Protein AF-A0A497B8G5-F1 (afdb_monomer)

Sequence (157 aa):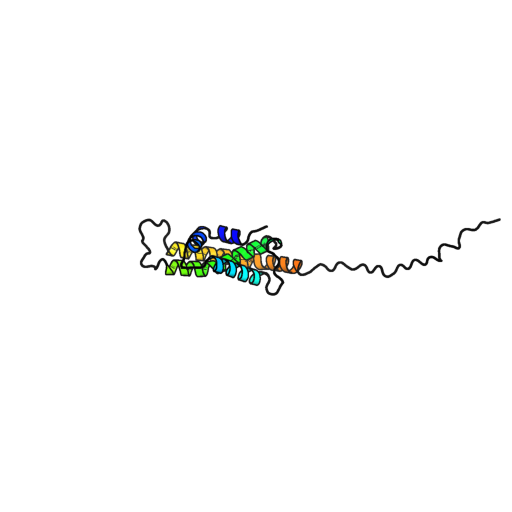
MVDISQRITDNFPMTESTLSGSDDIDYSTLKTNAIASAKRAAYGTATIPAEADIPDLVGEWIGDKATVILIAPAIDFIMFKYPASKSNRQGETIRYPDKVQNLKGLRDELEADLTRNRPQVSDIIGRAASPQAVPVVSVAGMMIDPMARAMGRGIPS

pLDDT: mean 78.17, std 17.17, range [38.91, 95.44]

Secondary structure (DSSP, 8-state):
---HHHHHHHHSHHHHHHHHT-TTS-HHHHHHHHHHHHHHHHHTTSPPPPGGGS-HHHHHHHHHHHHHHHHHHHHHHHHHHS-GGGTT-TT-SS-HHHHHHHHHHHHHHHHHHHHHHHHHHHHHHHHHHS---------------GGGGSSS-----

Nearest PDB structures (foldseek):
  3egw-assembly1_C  TM=3.277E-01  e=2.413E+00  Escherichia coli K-12
  3g6i-assembly1_A-2  TM=3.525E-01  e=4.915E+00  Bacteroides thetaiotaomicron VPI-5482
  3sog-assembly1_A-2  TM=2.163E-01  e=7.765E+00  Homo sapiens

Foldseek 3Di:
DDDLLVLLCVLCVVLLVVQVPDPVDPVVVLLVVLLVVLQCVLQVPHDRDDPVPQPPLSSNLSSLSSNLSVLVVSLVVLCVVQPPVNQCPPPDPATSVRVNVVSVVSNVVSVVVNVVCNVVSNVVSVVVVDDPPPPPPPPPDPPPPPPVPPPDDDDDD

Structure (mmCIF, N/CA/C/O backbone):
data_AF-A0A497B8G5-F1
#
_entry.id   AF-A0A497B8G5-F1
#
loop_
_atom_site.group_PDB
_atom_site.id
_atom_site.type_symbol
_atom_site.label_atom_id
_atom_site.label_alt_id
_atom_site.label_comp_id
_atom_site.label_asym_id
_atom_site.label_entity_id
_atom_site.label_seq_id
_atom_site.pdbx_PDB_ins_code
_atom_site.Cartn_x
_atom_site.Cartn_y
_atom_site.Cartn_z
_atom_site.occupancy
_atom_site.B_iso_or_equiv
_atom_site.auth_seq_id
_atom_site.auth_comp_id
_atom_site.auth_asym_id
_atom_site.auth_atom_id
_atom_site.pdbx_PDB_model_num
ATOM 1 N N . MET A 1 1 ? 7.176 -13.774 -8.405 1.00 61.47 1 MET A N 1
ATOM 2 C CA . MET A 1 1 ? 6.023 -12.952 -8.816 1.00 61.47 1 MET A CA 1
ATOM 3 C C . MET A 1 1 ? 5.225 -12.593 -7.584 1.00 61.47 1 MET A C 1
ATOM 5 O O . MET A 1 1 ? 4.546 -13.449 -7.024 1.00 61.47 1 MET A O 1
ATOM 9 N N . VAL A 1 2 ? 5.380 -11.355 -7.134 1.00 74.44 2 VAL A N 1
ATOM 10 C CA . VAL A 1 2 ? 4.685 -10.815 -5.964 1.00 74.44 2 VAL A CA 1
ATOM 11 C C . VAL A 1 2 ? 3.308 -10.307 -6.382 1.00 74.44 2 VAL A C 1
ATOM 13 O O . VAL A 1 2 ? 3.203 -9.412 -7.216 1.00 74.44 2 VAL A O 1
ATOM 16 N N . ASP A 1 3 ? 2.254 -10.881 -5.802 1.00 87.44 3 ASP A N 1
ATOM 17 C CA . ASP A 1 3 ? 0.893 -10.352 -5.915 1.00 87.44 3 ASP A CA 1
ATOM 18 C C . ASP A 1 3 ? 0.770 -9.129 -4.995 1.00 87.44 3 ASP A C 1
ATOM 20 O O . ASP A 1 3 ? 0.894 -9.231 -3.770 1.00 87.44 3 ASP A O 1
ATOM 24 N N . ILE A 1 4 ? 0.548 -7.954 -5.589 1.00 88.81 4 ILE A N 1
ATOM 25 C CA . ILE A 1 4 ? 0.498 -6.682 -4.859 1.00 88.81 4 ILE A CA 1
ATOM 26 C C . ILE A 1 4 ? -0.691 -6.670 -3.893 1.00 88.81 4 ILE A C 1
ATOM 28 O O . ILE A 1 4 ? -0.592 -6.137 -2.786 1.00 88.81 4 ILE A O 1
ATOM 32 N N . SER A 1 5 ? -1.817 -7.269 -4.288 1.00 87.19 5 SER A N 1
ATOM 33 C CA . SER A 1 5 ? -3.009 -7.348 -3.444 1.00 87.19 5 SER A CA 1
ATOM 34 C C . SER A 1 5 ? -2.807 -8.291 -2.267 1.00 87.19 5 SER A C 1
ATOM 36 O O . SER A 1 5 ? -3.277 -7.961 -1.177 1.00 87.19 5 SER A O 1
ATOM 38 N N . GLN A 1 6 ? -2.100 -9.405 -2.468 1.00 87.44 6 GLN A N 1
ATOM 39 C CA . GLN A 1 6 ? -1.738 -10.326 -1.389 1.00 87.44 6 GLN A CA 1
ATOM 40 C C . GLN A 1 6 ? -0.732 -9.693 -0.425 1.00 87.44 6 GLN A C 1
ATOM 42 O O . GLN A 1 6 ? -0.898 -9.800 0.785 1.00 87.44 6 GLN A O 1
ATOM 47 N N . ARG A 1 7 ? 0.258 -8.950 -0.934 1.00 87.56 7 ARG A N 1
ATOM 48 C CA . ARG A 1 7 ? 1.236 -8.240 -0.095 1.00 87.56 7 ARG A CA 1
ATOM 49 C C . ARG A 1 7 ? 0.570 -7.250 0.866 1.00 87.56 7 ARG A C 1
ATOM 51 O O . ARG A 1 7 ? 0.938 -7.175 2.034 1.00 87.56 7 ARG A O 1
ATOM 58 N N . ILE A 1 8 ? -0.433 -6.517 0.385 1.00 87.44 8 ILE A N 1
ATOM 59 C CA . ILE A 1 8 ? -1.274 -5.634 1.212 1.00 87.44 8 ILE A CA 1
ATOM 60 C C . ILE A 1 8 ? -1.948 -6.443 2.332 1.00 87.44 8 ILE A C 1
ATOM 62 O O . ILE A 1 8 ? -1.907 -6.035 3.493 1.00 87.44 8 ILE A O 1
ATOM 66 N N . THR A 1 9 ? -2.507 -7.608 1.996 1.00 88.94 9 THR A N 1
ATOM 67 C CA . THR A 1 9 ? -3.153 -8.507 2.961 1.00 88.94 9 THR A CA 1
ATOM 68 C C . THR A 1 9 ? -2.197 -9.043 4.009 1.00 88.94 9 THR A C 1
ATOM 70 O O . THR A 1 9 ? -2.549 -9.068 5.186 1.00 88.94 9 THR A O 1
ATOM 73 N N . ASP A 1 10 ? -0.979 -9.399 3.620 1.00 86.38 10 ASP A N 1
ATOM 74 C CA . ASP A 1 10 ? 0.030 -9.908 4.545 1.00 86.38 10 ASP A CA 1
ATOM 75 C C . ASP A 1 10 ? 0.515 -8.819 5.519 1.00 86.38 10 ASP A C 1
ATOM 77 O O . ASP A 1 10 ? 0.776 -9.105 6.688 1.00 86.38 10 ASP A O 1
ATOM 81 N N . ASN A 1 11 ? 0.574 -7.559 5.072 1.00 83.00 11 ASN A N 1
ATOM 82 C CA . ASN A 1 11 ? 1.044 -6.440 5.891 1.00 83.00 11 ASN A CA 1
ATOM 83 C C . ASN A 1 11 ? 0.022 -5.965 6.947 1.00 83.00 11 ASN A C 1
ATOM 85 O O . ASN A 1 11 ? 0.430 -5.472 7.998 1.00 83.00 11 ASN A O 1
ATOM 89 N N . PHE A 1 12 ? -1.297 -6.074 6.717 1.00 85.19 12 PHE A N 1
ATOM 90 C CA . PHE A 1 12 ? -2.310 -5.667 7.717 1.00 85.19 12 PHE A CA 1
ATOM 91 C C . PHE A 1 12 ? -3.584 -6.541 7.755 1.00 85.19 12 PHE A C 1
ATOM 93 O O . PHE A 1 12 ? -4.705 -6.018 7.757 1.00 85.19 12 PHE A O 1
ATOM 100 N N . PRO A 1 13 ? -3.464 -7.871 7.909 1.00 81.06 13 PRO A N 1
ATOM 101 C CA . PRO A 1 13 ? -4.556 -8.823 7.667 1.00 81.06 13 PRO A CA 1
ATOM 102 C C . PRO A 1 13 ? -5.812 -8.566 8.514 1.00 81.06 13 PRO A C 1
ATOM 104 O O . PRO A 1 13 ? -6.937 -8.616 8.015 1.00 81.06 13 PRO A O 1
ATOM 107 N N . MET A 1 14 ? -5.651 -8.237 9.802 1.00 76.44 14 MET A N 1
ATOM 108 C CA . MET A 1 14 ? -6.796 -7.979 10.691 1.00 76.44 14 MET A CA 1
ATOM 109 C C . MET A 1 14 ? -7.536 -6.683 10.344 1.00 76.44 14 MET A C 1
ATOM 111 O O . MET A 1 14 ? -8.766 -6.617 10.403 1.00 76.44 14 MET A O 1
ATOM 115 N N . THR A 1 15 ? -6.790 -5.638 9.991 1.00 79.19 15 THR A N 1
ATOM 116 C CA . THR A 1 15 ? -7.367 -4.335 9.657 1.00 79.19 15 THR A CA 1
ATOM 117 C C . THR A 1 15 ? -8.043 -4.398 8.286 1.00 79.19 15 THR A C 1
ATOM 119 O O . THR A 1 15 ? -9.145 -3.875 8.137 1.00 79.19 15 THR A O 1
ATOM 122 N N . GLU A 1 16 ? -7.475 -5.129 7.324 1.00 81.81 16 GLU A N 1
ATOM 123 C CA . GLU A 1 16 ? -8.118 -5.379 6.032 1.00 81.81 16 GLU A CA 1
ATOM 124 C C . GLU A 1 16 ? -9.418 -6.177 6.181 1.00 81.81 16 GLU A C 1
ATOM 126 O O . GLU A 1 16 ? -10.442 -5.794 5.616 1.00 81.81 16 GLU A O 1
ATOM 131 N N . SER A 1 17 ? -9.420 -7.246 6.982 1.00 80.44 17 SER A N 1
ATOM 132 C CA . SER A 1 17 ? -10.641 -8.011 7.263 1.00 80.44 17 SER A CA 1
ATOM 133 C C . SER A 1 17 ? -11.737 -7.134 7.885 1.00 80.44 17 SER A C 1
ATOM 135 O O . SER A 1 17 ? -12.907 -7.238 7.524 1.00 80.44 17 SER A O 1
ATOM 137 N N . THR A 1 18 ? -11.356 -6.206 8.768 1.00 80.31 18 THR A N 1
ATOM 138 C CA . THR A 1 18 ? -12.300 -5.270 9.398 1.00 80.31 18 THR A CA 1
ATOM 139 C C . THR A 1 18 ? -12.880 -4.271 8.389 1.00 80.31 18 THR A C 1
ATOM 141 O O . THR A 1 18 ? -14.071 -3.969 8.452 1.00 80.31 18 THR A O 1
ATOM 144 N N . LEU A 1 19 ? -12.055 -3.744 7.479 1.00 80.69 19 LEU A N 1
ATOM 145 C CA . LEU A 1 19 ? -12.480 -2.769 6.469 1.00 80.69 19 LEU A CA 1
ATOM 146 C C . LEU A 1 19 ? -13.329 -3.411 5.370 1.00 80.69 19 LEU A C 1
ATOM 148 O O . LEU A 1 19 ? -14.355 -2.861 4.993 1.00 80.69 19 LEU A O 1
ATOM 152 N N . SER A 1 20 ? -12.926 -4.587 4.890 1.00 82.06 20 SER A N 1
ATOM 153 C CA . SER A 1 20 ? -13.654 -5.340 3.859 1.00 82.06 20 SER A CA 1
ATOM 154 C C . SER A 1 20 ? -15.020 -5.845 4.327 1.00 82.06 20 SER A C 1
ATOM 156 O O . SER A 1 20 ? -15.931 -5.962 3.516 1.00 82.06 20 SER A O 1
ATOM 158 N N . GLY A 1 21 ? -15.181 -6.117 5.625 1.00 79.25 21 GLY A N 1
ATOM 159 C CA . GLY A 1 21 ? -16.461 -6.504 6.222 1.00 79.25 21 GLY A CA 1
ATOM 160 C C . GLY A 1 21 ? -17.363 -5.334 6.630 1.00 79.25 21 GLY A C 1
ATOM 161 O O . GLY A 1 21 ? -18.328 -5.558 7.358 1.00 79.25 21 GLY A O 1
ATOM 162 N N . SER A 1 22 ? -17.033 -4.091 6.261 1.00 78.50 22 SER A N 1
ATOM 163 C CA . SER A 1 22 ? -17.780 -2.899 6.670 1.00 78.50 22 SER A CA 1
ATOM 164 C C . SER A 1 22 ? -18.558 -2.286 5.510 1.00 78.50 22 SER A C 1
ATOM 166 O O . SER A 1 22 ? -17.956 -1.848 4.539 1.00 78.50 22 SER A O 1
ATOM 168 N N . ASP A 1 23 ? -19.873 -2.129 5.664 1.00 83.19 23 ASP A N 1
ATOM 169 C CA . ASP A 1 23 ? -20.722 -1.475 4.651 1.00 83.19 23 ASP A CA 1
ATOM 170 C C . ASP A 1 23 ? -20.516 0.052 4.588 1.00 83.19 23 ASP A C 1
ATOM 172 O O . ASP A 1 23 ? -20.860 0.700 3.603 1.00 83.19 23 ASP A O 1
ATOM 176 N N . ASP A 1 24 ? -19.927 0.635 5.638 1.00 80.06 24 ASP A N 1
ATOM 177 C CA . ASP A 1 24 ? -19.655 2.076 5.737 1.00 80.06 24 ASP A CA 1
ATOM 178 C C . ASP A 1 24 ? -18.518 2.556 4.811 1.00 80.06 24 ASP A C 1
ATOM 180 O O . ASP A 1 24 ? -18.332 3.763 4.639 1.00 80.06 24 ASP A O 1
ATOM 184 N N . ILE A 1 25 ? -17.712 1.638 4.260 1.00 82.62 25 ILE A N 1
ATOM 185 C CA . ILE A 1 25 ? -16.533 1.959 3.446 1.00 82.62 25 ILE A CA 1
ATOM 186 C C . ILE A 1 25 ? -16.461 1.034 2.235 1.00 82.62 25 ILE A C 1
ATOM 188 O O . ILE A 1 25 ? -16.368 -0.181 2.374 1.00 82.62 25 ILE A O 1
ATOM 192 N N . ASP A 1 26 ? -16.356 1.618 1.040 1.00 89.00 26 ASP A N 1
ATOM 193 C CA . ASP A 1 26 ? -15.979 0.866 -0.159 1.00 89.00 26 ASP A CA 1
ATOM 194 C C . ASP A 1 26 ? -14.464 0.597 -0.170 1.00 89.00 26 ASP A C 1
ATOM 196 O O . ASP A 1 26 ? -13.660 1.279 -0.819 1.00 89.00 26 ASP A O 1
ATOM 200 N N . TYR A 1 27 ? -14.065 -0.400 0.618 1.00 87.75 27 TYR A N 1
ATOM 201 C CA . TYR A 1 27 ? -12.664 -0.763 0.788 1.00 87.75 27 TYR A CA 1
ATOM 202 C C . TYR A 1 27 ? -12.044 -1.307 -0.507 1.00 87.75 27 TYR A C 1
ATOM 204 O O . TYR A 1 27 ? -10.859 -1.083 -0.756 1.00 87.75 27 TYR A O 1
ATOM 212 N N . SER A 1 28 ? -12.834 -1.961 -1.365 1.00 89.12 28 SER A N 1
ATOM 213 C CA . SER A 1 28 ? -12.359 -2.450 -2.664 1.00 89.12 28 SER A CA 1
ATOM 214 C C . SER A 1 28 ? -11.877 -1.289 -3.533 1.00 89.12 28 SER A C 1
ATOM 216 O O . SER A 1 28 ? -10.733 -1.290 -3.995 1.00 89.12 28 SER A O 1
ATOM 218 N N . THR A 1 29 ? -12.694 -0.238 -3.647 1.00 91.81 29 THR A N 1
ATOM 219 C CA . THR A 1 29 ? -12.325 0.982 -4.371 1.00 91.81 29 THR A CA 1
ATOM 220 C C . THR A 1 29 ? -11.113 1.673 -3.744 1.00 91.81 29 THR A C 1
ATOM 222 O O . THR A 1 29 ? -10.200 2.094 -4.463 1.00 91.81 29 THR A O 1
ATOM 225 N N . LEU A 1 30 ? -11.041 1.763 -2.409 1.00 91.56 30 LEU A N 1
ATOM 226 C CA . LEU A 1 30 ? -9.870 2.327 -1.725 1.00 91.56 30 LEU A CA 1
ATOM 227 C C . LEU A 1 30 ? -8.589 1.544 -2.034 1.00 91.56 30 LEU A C 1
ATOM 229 O O . LEU A 1 30 ? -7.571 2.158 -2.364 1.00 91.56 30 LEU A O 1
ATOM 233 N N . LYS A 1 31 ? -8.637 0.208 -1.982 1.00 91.81 31 LYS A N 1
ATOM 234 C CA . LYS A 1 31 ? -7.495 -0.670 -2.277 1.00 91.81 31 LYS A CA 1
ATOM 235 C C . LYS A 1 31 ? -7.021 -0.485 -3.717 1.00 91.81 31 LYS A C 1
ATOM 237 O O . LYS A 1 31 ? -5.831 -0.259 -3.943 1.00 91.81 31 LYS A O 1
ATOM 242 N N . THR A 1 32 ? -7.933 -0.475 -4.688 1.00 93.50 32 THR A N 1
ATOM 243 C CA . THR A 1 32 ? -7.587 -0.234 -6.098 1.00 93.50 32 THR A CA 1
ATOM 244 C C . THR A 1 32 ? -6.949 1.142 -6.310 1.00 93.50 32 THR A C 1
ATOM 246 O O . THR A 1 32 ? -5.923 1.250 -6.988 1.00 93.50 32 THR A O 1
ATOM 249 N N . ASN A 1 33 ? -7.491 2.191 -5.688 1.00 93.25 33 ASN A N 1
ATOM 250 C CA . ASN A 1 33 ? -6.947 3.547 -5.791 1.00 93.25 33 ASN A CA 1
ATOM 251 C C . ASN A 1 33 ? -5.569 3.687 -5.125 1.00 93.25 33 ASN A C 1
ATOM 253 O O . ASN A 1 33 ? -4.692 4.380 -5.658 1.00 93.25 33 ASN A O 1
ATOM 257 N N . ALA A 1 34 ? -5.351 3.016 -3.991 1.00 94.25 34 ALA A N 1
ATOM 258 C CA . ALA A 1 34 ? -4.062 2.984 -3.308 1.00 94.25 34 ALA A CA 1
ATOM 259 C C . ALA A 1 34 ? -2.993 2.292 -4.164 1.00 94.25 34 ALA A C 1
ATOM 261 O O . ALA A 1 34 ? -1.911 2.850 -4.355 1.00 94.25 34 ALA A O 1
ATOM 262 N N . ILE A 1 35 ? -3.319 1.140 -4.762 1.00 94.81 35 ILE A N 1
ATOM 263 C CA . ILE A 1 35 ? -2.427 0.429 -5.690 1.00 94.81 35 ILE A CA 1
ATOM 264 C C . ILE A 1 35 ? -2.101 1.305 -6.904 1.00 94.81 35 ILE A C 1
ATOM 266 O O . ILE A 1 35 ? -0.934 1.450 -7.264 1.00 94.81 35 ILE A O 1
ATOM 270 N N . ALA A 1 36 ? -3.101 1.936 -7.525 1.00 93.81 36 ALA A N 1
ATOM 271 C CA . ALA A 1 36 ? -2.879 2.817 -8.671 1.00 93.81 36 ALA A CA 1
ATOM 272 C C . ALA A 1 36 ? -1.967 4.008 -8.318 1.00 93.81 36 ALA A C 1
ATOM 274 O O . ALA A 1 36 ? -1.069 4.360 -9.087 1.00 93.81 36 ALA A O 1
ATOM 275 N N . SER A 1 37 ? -2.155 4.600 -7.137 1.00 93.62 37 SER A N 1
ATOM 276 C CA . SER A 1 37 ? -1.317 5.695 -6.636 1.00 93.62 37 SER A CA 1
ATOM 277 C C . SER A 1 37 ? 0.117 5.238 -6.357 1.00 93.62 37 SER A C 1
ATOM 279 O O . SER A 1 37 ? 1.066 5.931 -6.721 1.00 93.62 37 SER A O 1
ATOM 281 N N . ALA A 1 38 ? 0.292 4.047 -5.783 1.00 95.38 38 ALA A N 1
ATOM 282 C CA . ALA A 1 38 ? 1.600 3.448 -5.542 1.00 95.38 38 ALA A CA 1
ATOM 283 C C . ALA A 1 38 ? 2.335 3.103 -6.849 1.00 95.38 38 ALA A C 1
ATOM 285 O O . ALA A 1 38 ? 3.516 3.427 -6.986 1.00 95.38 38 ALA A O 1
ATOM 286 N N . LYS A 1 39 ? 1.634 2.552 -7.853 1.00 94.19 39 LYS A N 1
ATOM 287 C CA . LYS A 1 39 ? 2.184 2.307 -9.199 1.00 94.19 39 LYS A CA 1
ATOM 288 C C . LYS A 1 39 ? 2.678 3.610 -9.842 1.00 94.19 39 LYS A C 1
ATOM 290 O O . LYS A 1 39 ? 3.805 3.661 -10.329 1.00 94.19 39 LYS A O 1
ATOM 295 N N . ARG A 1 40 ? 1.896 4.696 -9.765 1.00 93.81 40 ARG A N 1
ATOM 296 C CA . ARG A 1 40 ? 2.329 6.031 -10.231 1.00 93.81 40 ARG A CA 1
ATOM 297 C C . ARG A 1 40 ? 3.527 6.565 -9.448 1.00 93.81 40 ARG A C 1
ATOM 299 O O . ARG A 1 40 ? 4.407 7.177 -10.036 1.00 93.81 40 ARG A O 1
ATOM 306 N N . ALA A 1 41 ? 3.601 6.325 -8.141 1.00 93.62 41 ALA A N 1
ATOM 307 C CA . ALA A 1 41 ? 4.757 6.733 -7.345 1.00 93.62 41 ALA A C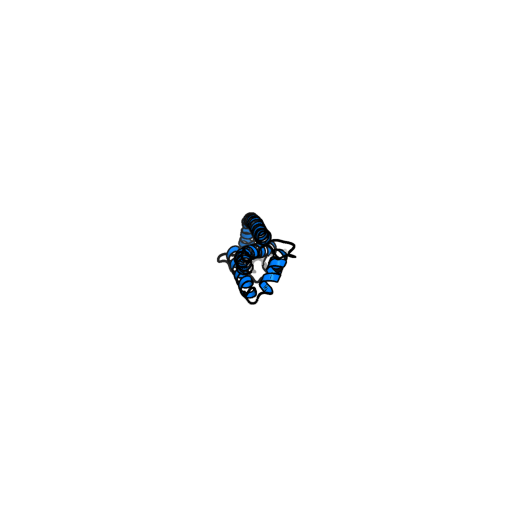A 1
ATOM 308 C C . ALA A 1 41 ? 6.033 5.959 -7.728 1.00 93.62 41 ALA A C 1
ATOM 310 O O . ALA A 1 41 ? 7.125 6.530 -7.699 1.00 93.62 41 ALA A O 1
ATOM 311 N N . ALA A 1 42 ? 5.917 4.678 -8.090 1.00 92.94 42 ALA A N 1
ATOM 312 C CA . ALA A 1 42 ? 7.035 3.854 -8.549 1.00 92.94 42 ALA A CA 1
ATOM 313 C C . ALA A 1 42 ? 7.536 4.289 -9.936 1.00 92.94 42 ALA A C 1
ATOM 315 O O . ALA A 1 42 ? 8.708 4.622 -10.083 1.00 92.94 42 ALA A O 1
ATOM 316 N N . TYR A 1 43 ? 6.640 4.340 -10.924 1.00 92.12 43 TYR A N 1
ATOM 317 C CA . TYR A 1 43 ? 6.991 4.547 -12.334 1.00 92.12 43 TYR A CA 1
ATOM 318 C C . TYR A 1 43 ? 6.982 6.018 -12.778 1.00 92.12 43 TYR A C 1
ATOM 320 O O . TYR A 1 43 ? 7.515 6.350 -13.836 1.00 92.12 43 TYR A O 1
ATOM 328 N N . GLY A 1 44 ? 6.401 6.925 -11.990 1.00 90.19 44 GLY A N 1
ATOM 329 C CA . GLY A 1 44 ? 6.272 8.335 -12.347 1.00 90.19 44 GLY A CA 1
ATOM 330 C C . GLY A 1 44 ? 5.448 8.514 -13.622 1.00 90.19 44 GLY A C 1
ATOM 331 O O . GLY A 1 44 ? 4.256 8.213 -13.648 1.00 90.19 44 GLY A O 1
ATOM 332 N N . THR A 1 45 ? 6.096 9.012 -14.674 1.00 86.25 45 THR A N 1
ATOM 333 C CA . THR A 1 45 ? 5.516 9.190 -16.015 1.00 86.25 45 THR A CA 1
ATOM 334 C C . THR A 1 45 ? 5.813 8.029 -16.967 1.00 86.25 45 THR A C 1
ATOM 336 O O . THR A 1 45 ? 5.335 8.046 -18.101 1.00 86.25 45 THR A O 1
ATOM 339 N N . ALA A 1 46 ? 6.603 7.035 -16.546 1.00 84.94 46 ALA A N 1
ATOM 340 C CA . ALA A 1 46 ? 6.895 5.867 -17.366 1.00 84.94 46 ALA A CA 1
ATOM 341 C C . ALA A 1 46 ? 5.643 5.001 -17.564 1.00 84.94 46 ALA A C 1
ATOM 343 O O . ALA A 1 46 ? 4.719 5.000 -16.746 1.00 84.94 46 ALA A O 1
ATOM 344 N N . THR A 1 47 ? 5.630 4.234 -18.656 1.00 86.88 47 THR A N 1
ATOM 345 C CA . THR A 1 47 ? 4.556 3.268 -18.909 1.00 86.88 47 THR A CA 1
ATOM 346 C C . THR A 1 47 ? 4.578 2.205 -17.816 1.00 86.88 47 THR A C 1
ATOM 348 O O . THR A 1 47 ? 5.610 1.581 -17.575 1.00 86.88 47 THR A O 1
ATOM 351 N N . ILE A 1 48 ? 3.439 2.011 -17.153 1.00 90.38 48 ILE A N 1
ATOM 352 C CA . ILE A 1 48 ? 3.282 0.999 -16.110 1.00 90.38 48 ILE A CA 1
ATOM 353 C C . ILE A 1 48 ? 3.029 -0.344 -16.810 1.00 90.38 48 ILE A C 1
ATOM 355 O O . ILE A 1 48 ? 2.047 -0.445 -17.551 1.00 90.38 48 ILE A O 1
ATOM 359 N N . PRO A 1 49 ? 3.885 -1.360 -16.614 1.00 88.88 49 PRO A N 1
ATOM 360 C CA . PRO A 1 49 ? 3.680 -2.671 -17.215 1.00 88.88 49 PRO A CA 1
ATOM 361 C C . PRO A 1 49 ? 2.506 -3.410 -16.553 1.00 88.88 49 PRO A C 1
ATOM 363 O O . PRO A 1 49 ? 1.999 -3.003 -15.500 1.00 88.88 49 PRO A O 1
ATOM 366 N N . ALA A 1 50 ? 2.063 -4.509 -17.170 1.00 88.69 50 ALA A N 1
ATOM 367 C CA . ALA A 1 50 ? 1.109 -5.405 -16.529 1.00 88.69 50 ALA A CA 1
ATOM 368 C C . ALA A 1 50 ? 1.719 -5.986 -15.245 1.00 88.69 50 ALA A C 1
ATOM 370 O O . ALA A 1 50 ? 2.934 -6.110 -15.124 1.00 88.69 50 ALA A O 1
ATOM 371 N N . GLU A 1 51 ? 0.879 -6.346 -14.275 1.00 85.94 51 GLU A N 1
ATOM 372 C CA . GLU A 1 51 ? 1.356 -6.769 -12.951 1.00 85.94 51 GLU A CA 1
ATOM 373 C C . GLU A 1 51 ? 2.265 -8.002 -13.000 1.00 85.94 51 GLU A C 1
ATOM 375 O O . GLU A 1 51 ? 3.240 -8.065 -12.262 1.00 85.94 51 GLU A O 1
ATOM 380 N N . ALA A 1 52 ? 2.003 -8.920 -13.934 1.00 87.19 52 ALA A N 1
ATOM 381 C CA . ALA A 1 52 ? 2.833 -10.101 -14.159 1.00 87.19 52 ALA A CA 1
ATOM 382 C C . ALA A 1 52 ? 4.260 -9.777 -14.642 1.00 87.19 52 ALA A C 1
ATOM 384 O O . ALA A 1 52 ? 5.163 -10.591 -14.466 1.00 87.19 52 ALA A O 1
ATOM 385 N N . ASP A 1 53 ? 4.463 -8.591 -15.219 1.00 88.31 53 ASP A N 1
ATOM 386 C CA . ASP A 1 53 ? 5.744 -8.134 -15.761 1.00 88.31 53 ASP A CA 1
ATOM 387 C C . ASP A 1 53 ? 6.468 -7.165 -14.806 1.00 88.31 53 ASP A C 1
ATOM 389 O O . ASP A 1 53 ? 7.556 -6.670 -15.115 1.00 88.31 53 ASP A O 1
ATOM 393 N N . ILE A 1 54 ? 5.873 -6.855 -13.646 1.00 90.56 54 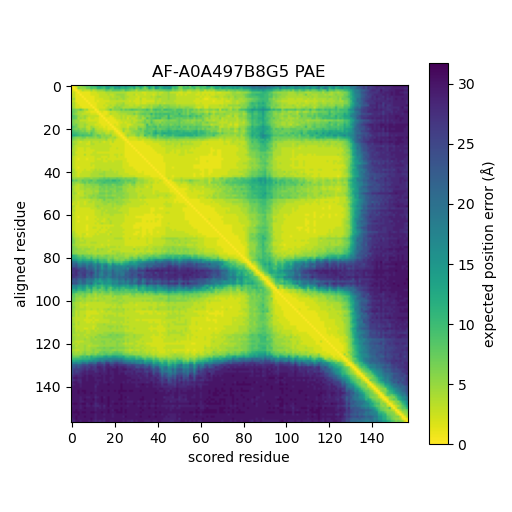ILE A N 1
ATOM 394 C CA . ILE A 1 54 ? 6.509 -6.019 -12.625 1.00 90.56 54 ILE A CA 1
ATOM 395 C C . ILE A 1 54 ? 7.589 -6.854 -11.915 1.00 90.56 54 ILE A C 1
ATOM 397 O O . ILE A 1 54 ? 7.282 -7.919 -11.379 1.00 90.56 54 ILE A O 1
ATOM 401 N N . PRO A 1 55 ? 8.850 -6.380 -11.848 1.00 91.56 55 PRO A N 1
ATOM 402 C CA . PRO A 1 55 ? 9.896 -7.069 -11.097 1.00 91.56 55 PRO A CA 1
ATOM 403 C C . PRO A 1 55 ? 9.536 -7.202 -9.614 1.00 91.56 55 PRO A C 1
ATOM 405 O O . PRO A 1 55 ? 9.032 -6.247 -9.026 1.00 91.56 55 PRO A O 1
ATOM 408 N N . ASP A 1 56 ? 9.866 -8.33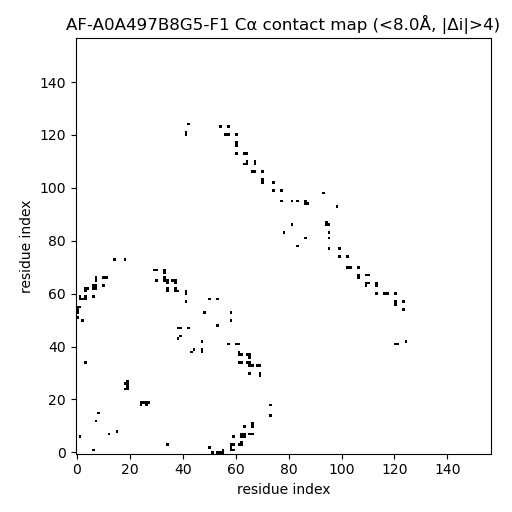6 -8.992 1.00 91.25 56 ASP A N 1
ATOM 409 C CA . ASP A 1 56 ? 9.424 -8.669 -7.627 1.00 91.25 56 ASP A CA 1
ATOM 410 C C . ASP A 1 56 ? 9.720 -7.557 -6.603 1.00 91.25 56 ASP A C 1
ATOM 412 O O . ASP A 1 56 ? 8.802 -7.103 -5.928 1.00 91.25 56 ASP A O 1
ATOM 416 N N . LEU A 1 57 ? 10.944 -7.009 -6.571 1.00 90.81 57 LEU A N 1
ATOM 417 C CA . LEU A 1 57 ? 11.297 -5.908 -5.657 1.00 90.81 57 LEU A CA 1
ATOM 418 C C . LEU A 1 57 ? 10.459 -4.635 -5.892 1.00 90.81 57 LEU A C 1
ATOM 420 O O . LEU A 1 57 ? 10.153 -3.891 -4.961 1.00 90.81 57 LEU A O 1
ATOM 424 N N . VAL A 1 58 ? 10.089 -4.361 -7.146 1.00 92.88 58 VAL A N 1
ATOM 425 C CA . VAL A 1 58 ? 9.224 -3.226 -7.496 1.00 92.88 58 VAL A CA 1
ATOM 426 C C . VAL A 1 58 ? 7.788 -3.514 -7.056 1.00 92.8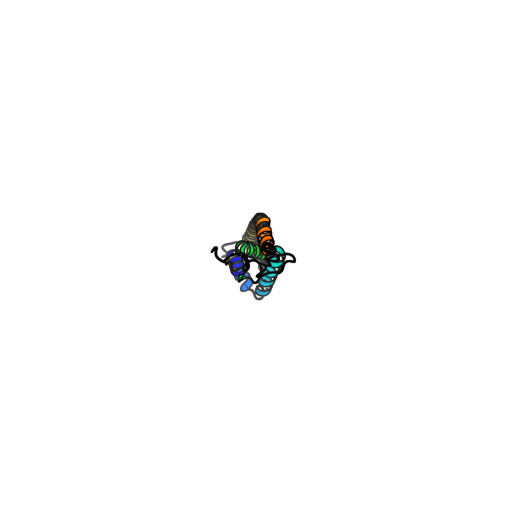8 58 VAL A C 1
ATOM 428 O O . VAL A 1 58 ? 7.128 -2.622 -6.528 1.00 92.88 58 VAL A O 1
ATOM 431 N N . GLY A 1 59 ? 7.323 -4.755 -7.219 1.00 92.94 59 GLY A N 1
ATOM 432 C CA . GLY A 1 59 ? 6.024 -5.222 -6.736 1.00 92.94 59 GLY A CA 1
ATOM 433 C C . GLY A 1 59 ? 5.893 -5.115 -5.216 1.00 92.94 59 GLY A C 1
ATOM 434 O O . GLY A 1 59 ? 4.913 -4.550 -4.733 1.00 92.94 59 GLY A O 1
ATOM 435 N N . GLU A 1 60 ? 6.909 -5.555 -4.470 1.00 93.44 60 GLU A N 1
ATOM 436 C CA . GLU A 1 60 ? 6.988 -5.406 -3.008 1.00 93.44 60 GLU A CA 1
ATOM 437 C C . GLU A 1 60 ? 6.916 -3.936 -2.598 1.00 93.44 60 GLU A C 1
ATOM 439 O O . GLU A 1 60 ? 6.058 -3.555 -1.804 1.00 93.44 60 GLU A O 1
ATOM 444 N N . TRP A 1 61 ? 7.741 -3.084 -3.217 1.00 95.12 61 TRP A N 1
ATOM 445 C CA . TRP A 1 61 ? 7.733 -1.648 -2.940 1.00 95.12 61 TRP A CA 1
ATOM 446 C C . TRP A 1 61 ? 6.363 -1.014 -3.217 1.00 95.12 61 TRP A C 1
ATOM 448 O O . TRP A 1 61 ? 5.900 -0.163 -2.458 1.00 95.12 61 TRP A O 1
ATOM 458 N N . ILE A 1 62 ? 5.682 -1.422 -4.292 1.00 95.44 62 ILE A N 1
ATOM 459 C CA . ILE A 1 62 ? 4.335 -0.933 -4.612 1.00 95.44 62 ILE A CA 1
ATOM 460 C C . ILE A 1 62 ? 3.318 -1.411 -3.569 1.00 95.44 62 ILE A C 1
ATOM 462 O O . ILE A 1 62 ? 2.496 -0.603 -3.133 1.00 95.44 62 ILE A O 1
ATOM 466 N N . GLY A 1 63 ? 3.370 -2.678 -3.152 1.00 93.94 63 GLY A N 1
ATOM 467 C CA . GLY A 1 63 ? 2.490 -3.230 -2.116 1.00 93.94 63 GLY A CA 1
ATOM 468 C C . GLY A 1 63 ? 2.662 -2.528 -0.770 1.00 93.94 63 GLY A C 1
ATOM 469 O O . GLY A 1 63 ? 1.681 -2.111 -0.147 1.00 93.94 63 GLY A O 1
ATOM 470 N N . ASP A 1 64 ? 3.906 -2.290 -0.365 1.00 93.69 64 ASP A N 1
ATOM 471 C CA . ASP A 1 64 ? 4.235 -1.583 0.871 1.00 93.69 64 ASP A CA 1
ATOM 472 C C . ASP A 1 64 ? 3.792 -0.110 0.790 1.00 93.69 64 ASP A C 1
ATOM 474 O O . ASP A 1 64 ? 3.171 0.420 1.716 1.00 93.69 64 ASP A O 1
ATOM 478 N N . LYS A 1 65 ? 3.983 0.550 -0.363 1.00 95.31 65 LYS A N 1
ATOM 479 C CA . LYS A 1 65 ? 3.525 1.933 -0.572 1.00 95.31 65 LYS A CA 1
ATOM 480 C C . LYS A 1 65 ? 2.004 2.047 -0.563 1.00 95.31 65 LYS A C 1
ATOM 482 O O . LYS A 1 65 ? 1.474 3.000 0.011 1.00 95.31 65 LYS A O 1
ATOM 487 N N . ALA A 1 66 ? 1.301 1.104 -1.184 1.00 94.94 66 ALA A N 1
ATOM 488 C CA . ALA A 1 66 ? -0.156 1.050 -1.162 1.00 94.94 66 ALA A CA 1
ATOM 489 C C . ALA A 1 66 ? -0.676 0.828 0.265 1.00 94.94 66 ALA A C 1
ATOM 491 O O . ALA A 1 66 ? -1.621 1.495 0.681 1.00 94.94 66 ALA A O 1
ATOM 492 N 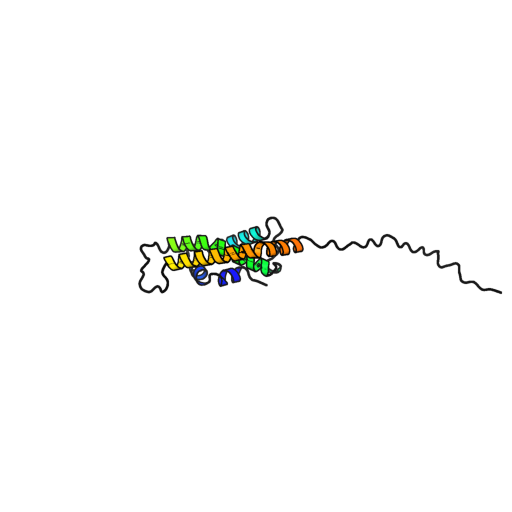N . THR A 1 67 ? -0.005 -0.028 1.039 1.00 93.81 67 THR A N 1
ATOM 493 C CA . THR A 1 67 ? -0.320 -0.257 2.455 1.00 93.81 67 THR A CA 1
ATOM 494 C C . THR A 1 67 ? -0.207 1.034 3.266 1.00 93.81 67 THR A C 1
ATOM 496 O O . THR A 1 67 ? -1.155 1.403 3.954 1.00 93.81 67 THR A O 1
ATOM 499 N N . VAL A 1 68 ? 0.888 1.789 3.118 1.00 94.69 68 VAL A N 1
ATOM 500 C CA . VAL A 1 68 ? 1.065 3.096 3.783 1.00 94.69 68 VAL A CA 1
ATOM 501 C C . VAL A 1 68 ? -0.079 4.065 3.464 1.00 94.69 68 VAL A C 1
ATOM 503 O O . VAL A 1 68 ? -0.567 4.759 4.356 1.00 94.69 68 VAL A O 1
ATOM 506 N N . ILE A 1 69 ? -0.546 4.093 2.212 1.00 94.19 69 ILE A N 1
ATOM 507 C CA . ILE A 1 69 ? -1.678 4.936 1.796 1.00 94.19 69 ILE A CA 1
ATOM 508 C C . ILE A 1 69 ? -2.981 4.493 2.479 1.00 94.19 69 ILE A C 1
ATOM 510 O O . ILE A 1 69 ? -3.767 5.344 2.888 1.00 94.19 69 ILE A O 1
ATOM 514 N N . LEU A 1 70 ? -3.205 3.184 2.628 1.00 93.44 70 LEU A N 1
ATOM 515 C CA . LEU A 1 70 ? -4.411 2.615 3.245 1.00 93.44 70 LEU A CA 1
ATOM 516 C C . LEU A 1 70 ? -4.443 2.753 4.772 1.00 93.44 70 LEU A C 1
ATOM 518 O O . LEU A 1 70 ? -5.524 2.750 5.359 1.00 93.44 70 LEU A O 1
ATOM 522 N N . ILE A 1 71 ? -3.293 2.928 5.427 1.00 92.12 71 ILE A N 1
ATOM 523 C CA . ILE A 1 71 ? -3.237 3.089 6.885 1.00 92.12 71 ILE A CA 1
ATOM 524 C C . ILE A 1 71 ? -3.986 4.346 7.352 1.00 92.12 71 ILE A C 1
ATOM 526 O O . ILE A 1 71 ? -4.681 4.294 8.364 1.00 92.12 71 ILE A O 1
ATOM 530 N N . ALA A 1 72 ? -3.887 5.466 6.630 1.00 89.44 72 ALA A N 1
ATOM 531 C CA . ALA A 1 72 ? -4.579 6.701 7.007 1.00 89.44 72 ALA A CA 1
ATOM 532 C C . ALA A 1 72 ? -6.117 6.537 7.073 1.00 89.44 72 ALA A C 1
ATOM 534 O O . ALA A 1 72 ? -6.673 6.727 8.157 1.00 89.44 72 ALA A O 1
ATOM 535 N N . PRO A 1 73 ? -6.813 6.096 6.002 1.00 88.94 73 PRO A N 1
ATOM 536 C CA . PRO A 1 73 ? -8.253 5.861 6.070 1.00 88.94 73 PRO A CA 1
ATOM 537 C C . PRO A 1 73 ? -8.626 4.732 7.044 1.00 88.94 73 PRO A C 1
ATOM 539 O O . PRO A 1 73 ? -9.704 4.772 7.632 1.00 88.94 73 PRO A O 1
ATOM 542 N N . ALA A 1 74 ? -7.744 3.751 7.275 1.00 87.44 74 ALA A N 1
ATOM 543 C CA . ALA A 1 74 ? -7.967 2.728 8.296 1.00 87.44 74 ALA A CA 1
ATOM 544 C C . ALA A 1 74 ? -8.000 3.316 9.717 1.00 87.44 74 ALA A C 1
ATOM 546 O O . ALA A 1 74 ? -8.861 2.950 10.520 1.00 87.44 74 ALA A O 1
ATOM 547 N N . ILE A 1 75 ? -7.088 4.242 10.031 1.00 87.94 75 ILE A N 1
ATOM 548 C CA . ILE A 1 75 ? -7.075 4.957 11.313 1.00 87.94 75 ILE A CA 1
ATOM 549 C C . ILE A 1 75 ? -8.346 5.796 11.459 1.00 87.94 75 ILE A C 1
ATOM 551 O O . ILE A 1 75 ? -9.008 5.694 12.493 1.00 87.94 75 ILE A O 1
ATOM 555 N N . ASP A 1 76 ? -8.718 6.564 10.431 1.00 85.94 76 ASP A N 1
ATOM 556 C CA . ASP A 1 76 ? -9.924 7.400 10.453 1.00 85.94 76 ASP A CA 1
ATOM 557 C C . ASP A 1 76 ? -11.182 6.558 10.695 1.00 85.94 76 ASP A C 1
ATOM 559 O O . ASP A 1 76 ? -12.013 6.895 11.542 1.00 85.94 76 ASP A O 1
ATOM 563 N N . PHE A 1 77 ? -11.288 5.405 10.028 1.00 84.19 77 PHE A N 1
ATOM 564 C CA . PHE A 1 77 ? -12.379 4.460 10.237 1.00 84.19 77 PHE A CA 1
ATOM 565 C C . PHE A 1 77 ? -12.431 3.920 11.668 1.00 84.19 77 PHE A C 1
ATOM 567 O O . PHE A 1 77 ? -13.496 3.906 12.290 1.00 84.19 77 PHE A O 1
ATOM 574 N N . ILE A 1 78 ? -11.290 3.486 12.214 1.00 80.88 78 ILE A N 1
ATOM 575 C CA . ILE A 1 78 ? -11.217 2.979 13.589 1.00 80.88 78 ILE A CA 1
ATOM 576 C C . ILE A 1 78 ? -11.633 4.076 14.573 1.00 80.88 78 ILE A C 1
ATOM 578 O O . ILE A 1 78 ? -12.405 3.805 15.493 1.00 80.88 78 ILE A O 1
ATOM 582 N N . MET A 1 79 ? -11.176 5.312 14.363 1.00 80.31 79 MET A N 1
ATOM 583 C CA . MET A 1 79 ? -11.532 6.454 15.207 1.00 80.31 79 MET A CA 1
ATOM 584 C C . MET A 1 79 ? -13.017 6.825 15.105 1.00 80.31 79 MET A C 1
ATOM 586 O O . MET A 1 79 ? -13.625 7.160 16.123 1.00 80.31 79 MET A O 1
ATOM 590 N N . PHE A 1 80 ? -13.614 6.733 13.914 1.00 80.00 80 PHE A N 1
ATOM 591 C CA . PHE A 1 80 ? -15.039 6.989 13.692 1.00 80.00 80 PHE A CA 1
ATOM 592 C C . PHE A 1 80 ? -15.930 5.918 14.333 1.00 80.00 80 PHE A C 1
ATOM 594 O O . PHE A 1 80 ? -16.863 6.233 15.072 1.00 80.00 80 PHE A O 1
ATOM 601 N N . LYS A 1 81 ? -15.635 4.638 14.078 1.00 73.00 81 LYS A N 1
ATOM 602 C CA . LYS A 1 81 ? -16.447 3.504 14.546 1.00 73.00 81 LYS A CA 1
ATOM 603 C C . LYS A 1 81 ? -16.325 3.290 16.054 1.00 73.00 81 LYS A C 1
ATOM 605 O O . LYS A 1 81 ? -17.278 2.853 16.709 1.00 73.00 81 LYS A O 1
ATOM 610 N N . TYR A 1 82 ? -15.167 3.631 16.613 1.00 70.94 82 TYR A N 1
ATOM 611 C CA . TYR A 1 82 ? -14.842 3.421 18.015 1.00 70.94 82 TYR A CA 1
ATOM 612 C C . TYR A 1 82 ? -14.319 4.705 18.668 1.00 70.94 82 TYR A C 1
ATOM 614 O O . TYR A 1 82 ? -13.134 4.808 18.999 1.00 70.94 82 TYR A O 1
ATOM 622 N N . PRO A 1 83 ? -15.202 5.695 18.897 1.00 63.81 83 PRO A N 1
ATOM 623 C CA . PRO A 1 83 ? -14.815 6.923 19.572 1.00 63.81 83 PRO A CA 1
ATOM 624 C C . PRO A 1 83 ? -14.268 6.604 20.969 1.00 63.81 83 PRO A C 1
ATOM 626 O O . PRO A 1 83 ? -14.730 5.672 21.630 1.00 63.81 83 PRO A O 1
ATOM 629 N N . ALA A 1 84 ? -13.299 7.397 21.436 1.00 58.22 84 ALA A N 1
ATOM 630 C CA . ALA A 1 84 ? -12.551 7.171 22.680 1.00 58.22 84 ALA A CA 1
ATOM 631 C C . ALA A 1 84 ? -13.430 6.934 23.931 1.00 58.22 84 ALA A C 1
ATOM 633 O O . ALA A 1 84 ? -12.987 6.301 24.887 1.00 58.22 84 ALA A O 1
ATOM 634 N N . SER A 1 85 ? -14.694 7.371 23.907 1.00 53.94 85 SER A N 1
ATOM 635 C CA . SER A 1 85 ? -15.709 7.115 24.936 1.00 53.94 85 SER A CA 1
ATOM 636 C C . SER A 1 85 ? -16.169 5.651 25.042 1.00 53.94 85 SER A C 1
ATOM 638 O O . SER A 1 85 ? -16.801 5.287 26.031 1.00 53.94 85 SER A O 1
ATOM 640 N N . LYS A 1 86 ? -15.846 4.792 24.065 1.00 54.66 86 LYS A N 1
ATOM 641 C CA . LYS A 1 86 ? -16.136 3.346 24.060 1.00 54.66 86 LYS A CA 1
ATOM 642 C C . LYS A 1 86 ? -14.899 2.472 24.311 1.00 54.66 86 LYS A C 1
ATOM 644 O O . LYS A 1 86 ? -14.983 1.260 24.124 1.00 54.66 86 LYS A O 1
ATOM 649 N N . SER A 1 87 ? -13.779 3.052 24.764 1.00 51.31 87 SER A N 1
ATOM 650 C CA . SER A 1 87 ? -12.472 2.375 24.888 1.00 51.31 87 SER A CA 1
ATOM 651 C C . SER A 1 87 ? -12.404 1.176 25.837 1.00 51.31 87 SER A C 1
ATOM 653 O O . SER A 1 87 ? -11.423 0.438 25.803 1.00 51.31 87 SER A O 1
ATOM 655 N N . ASN A 1 88 ? -13.461 0.937 26.616 1.00 53.25 88 ASN A N 1
ATOM 656 C CA . ASN A 1 88 ? -13.542 -0.123 27.614 1.00 53.25 88 ASN A CA 1
ATOM 657 C C . ASN A 1 88 ? -14.721 -1.078 27.365 1.00 53.25 88 ASN A C 1
ATOM 659 O O . ASN A 1 88 ? -15.422 -1.450 28.309 1.00 53.25 88 ASN A O 1
ATOM 663 N N . ARG A 1 89 ? -14.992 -1.484 26.116 1.00 53.53 89 ARG A N 1
ATOM 664 C CA . ARG A 1 89 ? -15.882 -2.637 25.908 1.00 53.53 89 ARG A CA 1
ATOM 665 C C . ARG A 1 89 ? -15.215 -3.874 26.523 1.00 53.53 89 ARG A C 1
ATOM 667 O O . ARG A 1 89 ? -14.201 -4.352 26.024 1.00 53.53 89 ARG A O 1
ATOM 674 N N . GLN A 1 90 ? -15.761 -4.346 27.648 1.00 44.66 90 GLN A N 1
ATOM 675 C CA . GLN A 1 90 ? -15.337 -5.580 28.316 1.00 44.66 90 GLN A CA 1
ATOM 676 C C . GLN A 1 90 ? -15.251 -6.718 27.290 1.00 44.66 90 GLN A C 1
ATOM 678 O O . GLN A 1 90 ? -16.246 -7.025 26.637 1.00 44.66 90 GLN A O 1
ATOM 683 N N . GLY A 1 91 ? -14.069 -7.325 27.150 1.00 56.91 91 GLY A N 1
ATOM 684 C CA . GLY A 1 91 ? -13.845 -8.501 26.302 1.00 56.91 91 GLY A CA 1
ATOM 685 C C . GLY A 1 91 ? -12.941 -8.298 25.080 1.00 56.91 91 GLY A C 1
ATOM 686 O O . GLY A 1 91 ? -12.540 -9.294 24.487 1.00 56.91 91 GLY A O 1
ATOM 687 N N . GLU A 1 92 ? -12.561 -7.068 24.708 1.00 57.22 92 GLU A N 1
ATOM 688 C CA . GLU A 1 92 ? -11.556 -6.865 23.648 1.00 57.22 92 GLU A CA 1
ATOM 689 C C . GLU A 1 92 ? -10.123 -7.046 24.178 1.00 57.22 92 GLU A C 1
ATOM 691 O O . GLU A 1 92 ? -9.703 -6.389 25.130 1.00 57.22 92 GLU A O 1
ATOM 696 N N . THR A 1 93 ? -9.352 -7.926 23.530 1.00 56.78 93 THR A N 1
ATOM 697 C CA . THR A 1 93 ? -7.953 -8.242 23.881 1.00 56.78 93 THR A CA 1
ATOM 698 C C . THR A 1 93 ? -6.972 -7.106 23.548 1.00 56.78 93 THR A C 1
ATOM 700 O O . THR A 1 93 ? -5.880 -7.066 24.105 1.00 56.78 93 THR A O 1
ATOM 703 N N . ILE A 1 94 ? -7.344 -6.170 22.663 1.00 61.72 94 ILE A N 1
ATOM 704 C CA . ILE A 1 94 ? -6.502 -5.044 22.218 1.00 61.72 94 ILE A CA 1
ATOM 705 C C . ILE A 1 94 ? -7.329 -3.756 22.250 1.00 61.72 94 ILE A C 1
ATOM 707 O O . ILE A 1 94 ? -8.404 -3.701 21.643 1.00 61.72 94 ILE A O 1
ATOM 711 N N . ARG A 1 95 ? -6.831 -2.710 22.924 1.00 68.12 95 ARG A N 1
ATOM 712 C CA . ARG A 1 95 ? -7.547 -1.431 23.071 1.00 68.12 95 ARG A CA 1
ATOM 713 C C . ARG A 1 95 ? -7.443 -0.594 21.791 1.00 68.12 95 ARG A C 1
ATOM 715 O O . ARG A 1 95 ? -6.484 -0.715 21.033 1.00 68.12 95 ARG A O 1
ATOM 722 N N . TYR A 1 96 ? -8.403 0.305 21.545 1.00 69.56 96 TYR A N 1
ATOM 723 C CA . TYR A 1 96 ? -8.371 1.174 20.351 1.00 69.56 96 TYR A CA 1
ATOM 724 C C . TYR A 1 96 ? -7.116 2.048 20.224 1.00 69.56 96 TYR A C 1
ATOM 726 O O . TYR A 1 96 ? -6.593 2.130 19.112 1.00 69.56 96 TYR A O 1
ATOM 734 N N . PRO A 1 97 ? -6.593 2.671 21.303 1.00 74.06 97 PRO A N 1
ATOM 735 C CA . PRO A 1 97 ? -5.329 3.400 21.226 1.00 74.06 97 PRO A CA 1
ATOM 736 C C . PRO A 1 97 ? -4.178 2.514 20.738 1.00 74.06 97 PRO A C 1
ATOM 738 O O . PRO A 1 97 ? -3.404 2.950 19.892 1.00 74.06 97 PRO A O 1
ATOM 741 N N . ASP A 1 98 ? -4.137 1.255 21.183 1.00 78.88 98 ASP A N 1
ATOM 742 C CA . ASP A 1 98 ? -3.114 0.285 20.785 1.00 78.88 98 ASP A CA 1
ATOM 743 C C . ASP A 1 98 ? -3.259 -0.086 19.300 1.00 78.88 98 ASP A C 1
ATOM 745 O O . ASP A 1 98 ? -2.269 -0.144 18.579 1.00 78.88 98 ASP A O 1
ATOM 749 N N . LYS A 1 99 ? -4.494 -0.254 18.794 1.00 79.81 99 LYS A N 1
ATOM 750 C CA . LYS A 1 99 ? -4.756 -0.497 17.359 1.00 79.81 99 LYS A CA 1
ATOM 751 C C . LYS A 1 99 ? -4.238 0.654 16.488 1.00 79.81 99 LYS A C 1
ATOM 753 O O . LYS A 1 99 ? -3.559 0.417 15.492 1.00 79.81 99 LYS A O 1
ATOM 758 N N . VAL A 1 100 ? -4.524 1.899 16.875 1.00 84.06 100 VAL A N 1
ATOM 759 C CA . VAL A 1 100 ? -4.040 3.091 16.156 1.00 84.06 100 VAL A CA 1
ATOM 760 C C . VAL A 1 100 ? -2.519 3.213 16.256 1.00 84.06 100 VAL A C 1
ATOM 762 O O . VAL A 1 100 ? -1.866 3.547 15.269 1.00 84.06 100 VAL A O 1
ATOM 765 N N . GLN A 1 101 ? -1.939 2.932 17.424 1.00 86.38 101 GLN A N 1
ATOM 766 C CA . GLN A 1 101 ? -0.493 2.971 17.622 1.00 86.38 101 GLN A CA 1
ATOM 767 C C . GLN A 1 101 ? 0.227 1.905 16.787 1.00 86.38 101 GLN A C 1
ATOM 769 O O . GLN A 1 101 ? 1.224 2.227 16.150 1.00 86.38 101 GLN A O 1
ATOM 774 N N . ASN A 1 102 ? -0.308 0.684 16.713 1.00 87.06 102 ASN A N 1
ATOM 775 C CA . ASN A 1 102 ? 0.236 -0.387 15.877 1.00 87.06 102 ASN A CA 1
ATOM 776 C C . ASN A 1 102 ? 0.207 -0.014 14.391 1.00 87.06 102 ASN A C 1
ATOM 778 O O . ASN A 1 102 ? 1.189 -0.225 13.688 1.00 87.06 102 ASN A O 1
ATOM 782 N N . LEU A 1 103 ? -0.887 0.595 13.918 1.00 89.44 103 LEU A N 1
ATOM 783 C CA . LEU A 1 103 ? -0.984 1.070 12.535 1.00 89.44 103 LEU A CA 1
ATOM 784 C C . LEU A 1 103 ? 0.019 2.185 12.227 1.00 89.44 103 LEU A C 1
ATOM 786 O O . LEU A 1 103 ? 0.616 2.192 11.155 1.00 89.44 103 LEU A O 1
ATOM 790 N N . LYS A 1 104 ? 0.242 3.110 13.166 1.00 91.06 104 LYS A N 1
ATOM 791 C CA . LYS A 1 104 ? 1.286 4.135 13.024 1.00 91.06 104 LYS A CA 1
ATOM 792 C C . LYS A 1 104 ? 2.686 3.519 13.004 1.00 91.06 104 LYS A C 1
ATOM 794 O O . LYS A 1 104 ? 3.473 3.882 12.143 1.00 91.06 104 LYS A O 1
ATOM 799 N N . GLY A 1 105 ? 2.961 2.557 13.887 1.00 90.88 105 GLY A N 1
ATOM 800 C CA . GLY A 1 105 ? 4.234 1.832 13.910 1.00 90.88 105 GLY A CA 1
ATOM 801 C C . GLY A 1 105 ? 4.512 1.106 12.594 1.00 90.88 105 GLY A C 1
ATOM 802 O O . GLY A 1 105 ? 5.578 1.291 12.018 1.00 90.88 105 GLY A O 1
ATOM 803 N N . LEU A 1 106 ? 3.521 0.375 12.070 1.00 91.94 106 LEU A N 1
ATOM 804 C CA . LEU A 1 106 ? 3.610 -0.272 10.758 1.00 91.94 106 LEU A CA 1
ATOM 805 C C . LEU A 1 106 ? 3.862 0.747 9.642 1.00 91.94 106 LEU A C 1
ATOM 807 O O . LEU A 1 106 ? 4.677 0.507 8.757 1.00 91.94 106 LEU A O 1
ATOM 811 N N . ARG A 1 107 ? 3.179 1.899 9.673 1.00 92.75 107 ARG A N 1
ATOM 812 C CA . ARG A 1 107 ? 3.402 2.961 8.687 1.00 92.75 107 ARG A CA 1
ATOM 813 C C . ARG A 1 107 ? 4.852 3.427 8.704 1.00 92.75 107 ARG A C 1
ATOM 815 O O . ARG A 1 107 ? 5.458 3.515 7.645 1.00 92.75 107 ARG A O 1
ATOM 822 N N . ASP A 1 108 ? 5.380 3.726 9.884 1.00 93.50 108 ASP A N 1
ATOM 823 C CA . ASP A 1 108 ? 6.726 4.270 10.033 1.00 93.50 108 ASP A CA 1
ATOM 824 C C . ASP A 1 108 ? 7.797 3.227 9.630 1.00 93.50 108 ASP A C 1
ATOM 826 O O . ASP A 1 108 ? 8.787 3.578 8.987 1.00 93.50 108 ASP A O 1
ATOM 830 N N . GLU A 1 109 ? 7.571 1.939 9.921 1.00 93.31 109 GLU A N 1
ATOM 831 C CA . GLU A 1 109 ? 8.413 0.821 9.462 1.00 93.31 109 GLU A CA 1
ATOM 832 C C . GLU A 1 109 ? 8.416 0.700 7.931 1.00 93.31 109 GLU A C 1
ATOM 834 O O . GLU A 1 109 ? 9.478 0.739 7.301 1.00 93.31 109 GLU A O 1
ATOM 839 N N . LEU A 1 110 ? 7.232 0.652 7.314 1.00 93.31 110 LEU A N 1
ATOM 840 C CA . LEU A 1 110 ? 7.105 0.572 5.860 1.00 93.31 110 LEU A CA 1
ATOM 841 C C . LEU A 1 110 ? 7.671 1.821 5.173 1.00 93.31 110 LEU A C 1
ATOM 843 O O . LEU A 1 110 ? 8.317 1.710 4.137 1.00 93.31 110 LEU A O 1
ATOM 847 N N . GLU A 1 111 ? 7.489 3.023 5.726 1.00 94.44 111 GLU A N 1
ATOM 848 C CA . GLU A 1 111 ? 8.082 4.252 5.181 1.00 94.44 111 GLU A CA 1
ATOM 849 C C . GLU A 1 111 ? 9.616 4.231 5.213 1.00 94.44 111 GLU A C 1
ATOM 851 O O . GLU A 1 111 ? 10.261 4.689 4.256 1.00 94.44 111 GLU A O 1
ATOM 856 N N . ALA A 1 112 ? 10.211 3.667 6.267 1.00 92.38 112 ALA A N 1
ATOM 857 C CA . ALA A 1 112 ? 11.654 3.485 6.354 1.00 92.38 112 ALA A CA 1
ATOM 858 C C . ALA A 1 112 ? 12.164 2.517 5.274 1.00 92.38 112 ALA A C 1
ATOM 860 O O . ALA A 1 112 ? 13.134 2.830 4.572 1.00 92.38 112 ALA A O 1
ATOM 861 N N . ASP A 1 113 ? 11.487 1.385 5.082 1.00 91.44 113 ASP A N 1
ATOM 862 C CA . ASP A 1 113 ? 11.855 0.397 4.065 1.00 91.44 113 ASP A CA 1
ATOM 863 C C . ASP A 1 113 ? 11.634 0.919 2.639 1.00 91.44 113 ASP A C 1
ATOM 865 O O . ASP A 1 113 ? 12.507 0.780 1.777 1.00 91.44 113 ASP A O 1
ATOM 869 N N . LEU A 1 114 ? 10.534 1.636 2.395 1.00 93.50 114 LEU A N 1
ATOM 870 C CA . LEU A 1 114 ? 10.267 2.307 1.122 1.00 93.50 114 LEU A CA 1
ATOM 871 C C . LEU A 1 114 ? 11.367 3.305 0.767 1.00 93.50 114 LEU A C 1
ATOM 873 O O . LEU A 1 114 ? 11.765 3.383 -0.398 1.00 93.50 114 LEU A O 1
ATOM 877 N N . THR A 1 115 ? 11.858 4.058 1.753 1.00 94.12 115 THR A N 1
ATOM 878 C CA . THR A 1 115 ? 12.951 5.021 1.573 1.00 94.12 115 THR A CA 1
ATOM 879 C C . THR A 1 115 ? 14.266 4.307 1.271 1.00 94.12 115 THR A C 1
ATOM 881 O O . THR A 1 115 ? 14.976 4.698 0.342 1.00 94.12 115 THR A O 1
ATOM 884 N N . ARG A 1 116 ? 14.568 3.222 1.996 1.00 93.12 116 ARG A N 1
ATOM 885 C CA . ARG A 1 116 ? 15.776 2.407 1.795 1.00 93.12 116 ARG A CA 1
ATOM 886 C C . ARG A 1 116 ? 15.814 1.759 0.410 1.00 93.12 116 ARG A C 1
ATOM 888 O O . ARG A 1 116 ? 16.858 1.760 -0.239 1.00 93.12 116 ARG A O 1
ATOM 895 N N . ASN A 1 117 ? 14.678 1.247 -0.057 1.00 92.19 117 ASN A N 1
ATOM 896 C CA . ASN A 1 117 ? 14.580 0.492 -1.307 1.00 92.19 117 ASN A CA 1
ATOM 897 C C . ASN A 1 117 ? 14.343 1.386 -2.536 1.00 92.19 117 ASN A C 1
ATOM 899 O O . ASN A 1 117 ? 14.528 0.939 -3.670 1.00 92.19 117 ASN A O 1
ATOM 903 N N . ARG A 1 118 ? 13.996 2.669 -2.344 1.00 92.19 118 ARG A N 1
ATOM 904 C CA . ARG A 1 118 ? 13.704 3.611 -3.438 1.00 92.19 118 ARG A CA 1
ATOM 905 C C . ARG A 1 118 ? 14.806 3.697 -4.509 1.00 92.19 118 ARG A C 1
ATOM 907 O O . ARG A 1 118 ? 14.449 3.669 -5.691 1.00 92.19 118 ARG A O 1
ATOM 914 N N . PRO A 1 119 ? 16.110 3.783 -4.171 1.00 92.75 119 PRO A N 1
ATOM 915 C CA . PRO A 1 119 ? 17.168 3.846 -5.180 1.00 92.75 119 PRO A CA 1
ATOM 916 C C . PRO A 1 119 ? 17.234 2.579 -6.042 1.00 92.75 119 PRO A C 1
ATOM 918 O O . PRO A 1 119 ? 17.373 2.677 -7.257 1.00 92.75 119 PRO A O 1
ATOM 921 N N . GLN A 1 120 ? 17.064 1.402 -5.430 1.00 92.31 120 GLN A N 1
ATOM 922 C CA . GLN A 1 120 ? 17.110 0.110 -6.126 1.00 92.31 120 GLN A CA 1
ATOM 923 C C . GLN A 1 120 ? 15.923 -0.051 -7.081 1.00 92.31 120 GLN A C 1
ATOM 925 O O . GLN A 1 120 ? 16.099 -0.434 -8.233 1.00 92.31 120 GLN A O 1
ATOM 930 N N . VAL A 1 121 ? 14.722 0.324 -6.632 1.00 91.38 121 VAL A N 1
ATOM 931 C CA . VAL A 1 121 ? 13.511 0.335 -7.469 1.00 91.38 121 VAL A CA 1
ATOM 932 C C . VAL A 1 121 ? 13.686 1.259 -8.673 1.00 91.38 121 VAL A C 1
ATOM 934 O O . VAL A 1 121 ? 13.352 0.886 -9.795 1.00 91.38 121 VAL A O 1
ATOM 937 N N . SER A 1 122 ? 14.262 2.444 -8.455 1.00 90.19 122 SER A N 1
ATOM 938 C CA . SER A 1 122 ? 14.501 3.419 -9.525 1.00 90.19 122 SER A CA 1
ATOM 939 C C . SER A 1 122 ? 15.513 2.903 -10.557 1.00 90.19 122 SER A C 1
ATOM 941 O O . SER A 1 122 ? 15.298 3.075 -11.754 1.00 90.19 122 SER A O 1
ATOM 943 N N . ASP A 1 123 ? 16.582 2.232 -10.115 1.00 90.62 123 ASP A N 1
ATOM 944 C CA . ASP A 1 123 ? 17.586 1.617 -10.997 1.00 90.62 123 ASP A CA 1
ATOM 945 C C . ASP A 1 123 ? 16.994 0.465 -11.827 1.00 90.62 123 ASP A C 1
ATOM 947 O O . ASP A 1 123 ? 17.180 0.418 -13.042 1.00 90.62 123 ASP A O 1
ATOM 951 N N . ILE A 1 124 ? 16.200 -0.418 -11.212 1.00 89.50 124 ILE A N 1
ATOM 952 C CA . ILE A 1 124 ? 15.522 -1.518 -11.919 1.00 89.50 124 ILE A CA 1
ATOM 953 C C . ILE A 1 124 ? 14.597 -0.976 -13.015 1.00 89.50 124 ILE A C 1
ATOM 955 O O . ILE A 1 124 ? 14.658 -1.433 -14.159 1.00 89.50 124 ILE A O 1
ATOM 959 N N . ILE A 1 125 ? 13.772 0.023 -12.688 1.00 89.00 125 ILE A N 1
ATOM 960 C CA . ILE A 1 125 ? 12.862 0.650 -13.656 1.00 89.00 125 ILE A CA 1
ATOM 961 C C . ILE A 1 125 ? 13.660 1.356 -14.764 1.00 89.00 125 ILE A C 1
ATOM 963 O O . ILE A 1 125 ? 13.331 1.216 -15.942 1.00 89.00 125 ILE A O 1
ATOM 967 N N . GLY A 1 126 ? 14.736 2.070 -14.416 1.00 84.81 126 GLY A N 1
ATOM 968 C CA . GLY A 1 126 ? 15.586 2.774 -15.380 1.00 84.81 126 GLY A CA 1
ATOM 969 C C . GLY A 1 126 ? 16.286 1.842 -16.375 1.00 84.81 126 GLY A C 1
ATOM 970 O O . GLY A 1 126 ? 16.357 2.151 -17.569 1.00 84.81 126 GLY A O 1
ATOM 971 N N . ARG A 1 127 ? 16.745 0.673 -15.914 1.00 83.00 127 ARG A N 1
ATOM 972 C CA . ARG A 1 127 ? 17.330 -0.369 -16.774 1.00 83.00 127 ARG A CA 1
ATOM 973 C C . ARG A 1 127 ? 16.294 -0.999 -17.698 1.00 83.00 127 ARG A C 1
ATOM 975 O O . ARG A 1 127 ? 16.595 -1.221 -18.863 1.00 83.00 127 ARG A O 1
ATOM 982 N N . ALA A 1 128 ? 15.078 -1.243 -17.210 1.00 72.12 128 ALA A N 1
ATOM 983 C CA . ALA A 1 128 ? 13.991 -1.769 -18.035 1.00 72.12 128 ALA A CA 1
ATOM 984 C C . ALA A 1 128 ? 13.549 -0.776 -19.129 1.00 72.12 128 ALA A C 1
ATOM 986 O O . ALA A 1 128 ? 13.186 -1.188 -20.227 1.00 72.12 128 ALA A O 1
ATOM 987 N N . ALA A 1 129 ? 13.619 0.531 -18.852 1.00 63.53 129 ALA A N 1
ATOM 988 C CA . ALA A 1 129 ? 13.295 1.587 -19.814 1.00 63.53 129 ALA A CA 1
ATOM 989 C C . ALA A 1 129 ? 14.405 1.856 -20.849 1.00 63.53 129 ALA A C 1
ATOM 991 O O . ALA A 1 129 ? 14.143 2.485 -21.873 1.00 63.53 129 ALA A O 1
ATOM 992 N N . SER A 1 130 ? 15.630 1.390 -20.595 1.00 58.53 130 SER A N 1
ATOM 993 C CA . SER A 1 130 ? 16.777 1.550 -21.491 1.00 58.53 130 SER A CA 1
ATOM 994 C C . SER A 1 130 ? 17.068 0.218 -22.185 1.00 58.53 130 SER A C 1
ATOM 996 O O . SER A 1 130 ? 17.896 -0.547 -21.684 1.00 58.53 130 SER A O 1
ATOM 998 N N . PRO A 1 131 ? 16.433 -0.101 -23.331 1.00 50.62 131 PRO A N 1
ATOM 999 C CA . PRO A 1 131 ? 16.915 -1.208 -24.140 1.00 50.62 131 PRO A CA 1
ATOM 1000 C C . PRO A 1 131 ? 18.364 -0.882 -24.499 1.00 50.62 131 PRO A C 1
ATOM 1002 O O . PRO A 1 131 ? 18.633 0.135 -25.141 1.00 50.62 131 PRO A O 1
ATOM 1005 N N . GLN A 1 132 ? 19.306 -1.700 -24.019 1.00 46.31 132 GLN A N 1
ATOM 1006 C CA . GLN A 1 132 ? 20.697 -1.604 -24.437 1.00 46.31 132 GLN A CA 1
ATOM 1007 C C . GLN A 1 132 ? 20.695 -1.536 -25.959 1.00 46.31 132 GLN A C 1
ATOM 1009 O O . GLN A 1 132 ? 20.178 -2.440 -26.617 1.00 46.31 132 GLN A O 1
ATOM 1014 N N . ALA A 1 133 ? 21.205 -0.430 -26.502 1.00 42.72 133 ALA A N 1
ATOM 1015 C CA . ALA A 1 133 ? 21.403 -0.276 -27.926 1.00 42.72 133 ALA A CA 1
ATOM 1016 C C . ALA A 1 133 ? 22.306 -1.426 -28.369 1.00 42.72 133 ALA A C 1
ATOM 1018 O O . ALA A 1 133 ? 23.519 -1.397 -28.163 1.00 42.72 133 ALA A O 1
ATOM 1019 N N . VAL A 1 134 ? 21.699 -2.477 -28.914 1.00 48.41 134 VAL A N 1
ATOM 1020 C CA . VAL A 1 134 ? 22.432 -3.524 -29.608 1.00 48.41 134 VAL A CA 1
ATOM 1021 C C . VAL A 1 134 ? 23.167 -2.781 -30.719 1.00 48.41 134 VAL A C 1
ATOM 1023 O O . VAL A 1 134 ? 22.497 -2.098 -31.502 1.00 48.41 134 VAL A O 1
ATOM 1026 N N . PRO A 1 135 ? 24.511 -2.803 -30.781 1.00 46.72 135 PRO A N 1
ATOM 1027 C CA . PRO A 1 135 ? 25.192 -2.184 -31.899 1.00 46.72 135 PRO A CA 1
ATOM 1028 C C . PRO A 1 135 ? 24.672 -2.877 -33.154 1.00 46.72 135 PRO A C 1
ATOM 1030 O O . PRO A 1 135 ? 24.877 -4.077 -33.345 1.00 46.72 135 PRO A O 1
ATOM 1033 N N . VAL A 1 136 ? 23.950 -2.130 -33.990 1.00 51.38 136 VAL A N 1
ATOM 1034 C CA . VAL A 1 136 ? 23.658 -2.552 -35.354 1.00 51.38 136 VAL A CA 1
ATOM 1035 C C . VAL A 1 136 ? 25.023 -2.689 -36.005 1.00 51.38 136 VAL A C 1
ATOM 1037 O O . VAL A 1 136 ? 25.669 -1.697 -36.340 1.00 51.38 136 VAL A O 1
ATOM 1040 N N . VAL A 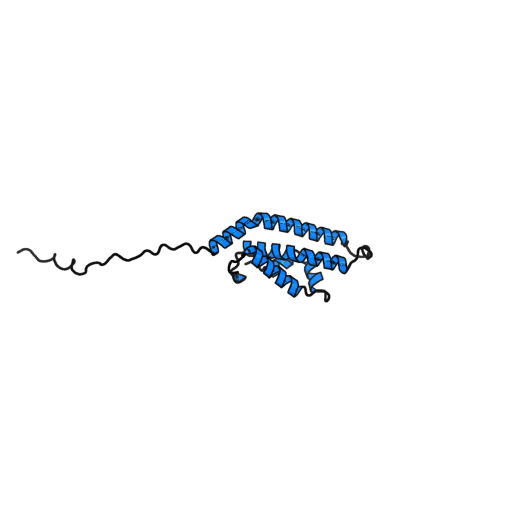1 137 ? 25.505 -3.924 -36.124 1.00 51.22 137 VAL A N 1
ATOM 1041 C CA . VAL A 1 137 ? 26.612 -4.228 -37.017 1.00 51.22 137 VAL A CA 1
ATOM 1042 C C . VAL A 1 137 ? 26.068 -3.934 -38.408 1.00 51.22 137 VAL A C 1
ATOM 1044 O O . VAL A 1 137 ? 25.371 -4.753 -39.002 1.00 51.22 137 VAL A O 1
ATOM 1047 N N . SER A 1 138 ? 26.316 -2.720 -38.899 1.00 46.09 138 SER A N 1
ATOM 1048 C CA . SER A 1 138 ? 26.121 -2.379 -40.301 1.00 46.09 138 SER A CA 1
ATOM 1049 C C . SER A 1 138 ? 27.013 -3.307 -41.113 1.00 46.09 138 SER A C 1
ATOM 1051 O O . SER A 1 138 ? 28.194 -3.035 -41.313 1.00 46.09 138 SER A O 1
ATOM 1053 N N . VAL A 1 139 ? 26.449 -4.407 -41.611 1.00 52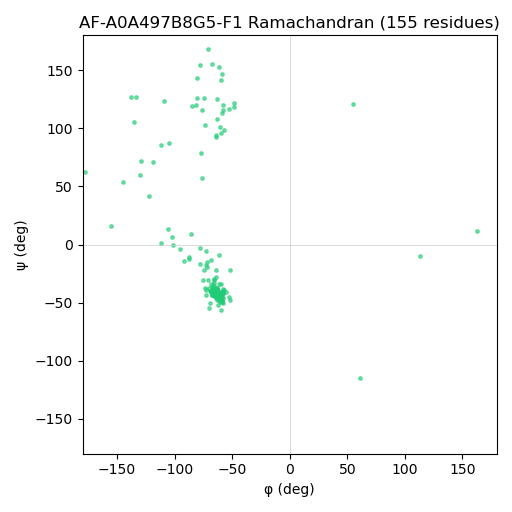.06 139 VAL A N 1
ATOM 1054 C CA . VAL A 1 139 ? 27.046 -5.206 -42.687 1.00 52.06 139 VAL A CA 1
ATOM 1055 C C . VAL A 1 139 ? 26.826 -4.449 -44.003 1.00 52.06 139 VAL A C 1
ATOM 1057 O O . VAL A 1 139 ? 26.186 -4.920 -44.934 1.00 52.06 139 VAL A O 1
ATOM 1060 N N . ALA A 1 140 ? 27.314 -3.213 -44.057 1.00 49.22 140 ALA A N 1
ATOM 1061 C CA . ALA A 1 140 ? 27.376 -2.392 -45.252 1.00 49.22 140 ALA A CA 1
ATOM 1062 C C . ALA A 1 140 ? 28.860 -2.251 -45.596 1.00 49.22 140 ALA A C 1
ATOM 1064 O O . ALA A 1 140 ? 29.521 -1.325 -45.136 1.00 49.22 140 ALA A O 1
ATOM 1065 N N . GLY A 1 141 ? 29.409 -3.223 -46.333 1.00 47.50 141 GLY A N 1
ATOM 1066 C CA . GLY A 1 141 ? 30.806 -3.124 -46.761 1.00 47.50 141 GLY A CA 1
ATOM 1067 C C . GLY A 1 141 ? 31.534 -4.377 -47.243 1.00 47.50 141 GLY A C 1
ATOM 1068 O O . GLY A 1 141 ? 32.743 -4.300 -47.408 1.00 47.50 141 GLY A O 1
ATOM 1069 N N . MET A 1 142 ? 30.877 -5.512 -47.500 1.00 44.09 142 MET A N 1
ATOM 1070 C CA . MET A 1 142 ? 31.505 -6.589 -48.286 1.00 44.09 142 MET A CA 1
ATOM 1071 C C . MET A 1 142 ? 30.706 -6.843 -49.560 1.00 44.09 142 MET A C 1
ATOM 1073 O O . MET A 1 142 ? 30.053 -7.870 -49.724 1.00 44.09 142 MET A O 1
ATOM 1077 N N . MET A 1 143 ? 30.790 -5.889 -50.489 1.00 48.00 143 MET A N 1
ATOM 1078 C CA . MET A 1 143 ? 30.739 -6.238 -51.906 1.00 48.00 143 MET A CA 1
ATOM 1079 C C . MET A 1 143 ? 31.982 -7.084 -52.191 1.00 48.00 143 MET A C 1
ATOM 1081 O O . MET A 1 143 ? 33.068 -6.566 -52.429 1.00 48.00 143 MET A O 1
ATOM 1085 N N . ILE A 1 144 ? 31.841 -8.403 -52.082 1.00 50.59 144 ILE A N 1
ATOM 1086 C CA . ILE A 1 144 ? 32.799 -9.326 -52.681 1.00 50.59 144 ILE A CA 1
ATOM 1087 C C . ILE A 1 144 ? 32.522 -9.264 -54.179 1.00 50.59 144 ILE A C 1
ATOM 1089 O O . ILE A 1 144 ? 31.531 -9.815 -54.653 1.00 50.59 144 ILE A O 1
ATOM 1093 N N . ASP A 1 145 ? 33.379 -8.547 -54.898 1.00 52.31 145 ASP A N 1
ATOM 1094 C CA . ASP A 1 145 ? 33.408 -8.514 -56.355 1.00 52.31 145 ASP A CA 1
ATOM 1095 C C . ASP A 1 145 ? 33.485 -9.951 -56.916 1.00 52.31 145 ASP A C 1
ATOM 1097 O O . ASP A 1 145 ? 34.481 -10.650 -56.691 1.00 52.31 145 ASP A O 1
ATOM 1101 N N . PRO A 1 146 ? 32.477 -10.440 -57.665 1.00 50.59 146 PRO A N 1
ATOM 1102 C CA . PRO A 1 146 ? 32.500 -11.792 -58.221 1.00 50.59 146 PRO A CA 1
ATOM 1103 C C . PRO A 1 146 ? 33.484 -11.957 -59.397 1.00 50.59 146 PRO A C 1
ATOM 1105 O O . PRO A 1 146 ? 33.703 -13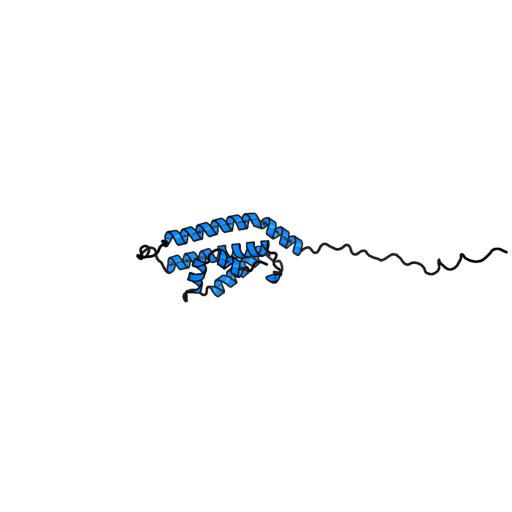.081 -59.850 1.00 50.59 146 PRO A O 1
ATOM 1108 N N . MET A 1 147 ? 34.123 -10.883 -59.882 1.00 49.47 147 MET A N 1
ATOM 1109 C CA . MET A 1 147 ? 35.070 -10.939 -61.007 1.00 49.47 147 MET A CA 1
ATOM 1110 C C . MET A 1 147 ? 36.529 -11.243 -60.628 1.00 49.47 147 MET A C 1
ATOM 1112 O O . MET A 1 147 ? 37.318 -11.593 -61.504 1.00 49.47 147 MET A O 1
ATOM 1116 N N . ALA A 1 148 ? 36.904 -11.220 -59.346 1.00 49.91 148 ALA A N 1
ATOM 1117 C CA . ALA A 1 148 ? 38.284 -11.510 -58.930 1.00 49.91 148 ALA A CA 1
ATOM 1118 C C . ALA A 1 148 ? 38.642 -13.017 -58.913 1.00 49.91 148 ALA A C 1
ATOM 1120 O O . ALA A 1 148 ? 39.786 -13.380 -58.646 1.00 49.91 148 ALA A O 1
ATOM 1121 N N . ARG A 1 149 ? 37.691 -13.922 -59.206 1.00 49.06 149 ARG A N 1
ATOM 1122 C CA . ARG A 1 149 ? 37.872 -15.385 -59.077 1.00 49.06 149 ARG A CA 1
ATOM 1123 C C . ARG A 1 149 ? 38.116 -16.136 -60.398 1.00 49.06 149 ARG A C 1
ATOM 1125 O O . ARG A 1 149 ? 38.170 -17.363 -60.383 1.00 49.06 149 ARG A O 1
ATOM 1132 N N . ALA A 1 150 ? 38.281 -15.445 -61.530 1.00 48.66 150 ALA A N 1
ATOM 1133 C CA . ALA A 1 150 ? 38.310 -16.089 -62.853 1.00 48.66 150 ALA A CA 1
ATOM 1134 C C . ALA A 1 150 ? 39.660 -16.076 -63.609 1.00 48.66 150 ALA A C 1
ATOM 1136 O O . ALA A 1 150 ? 39.715 -16.622 -64.705 1.00 48.66 150 ALA A O 1
ATOM 1137 N N . MET A 1 151 ? 40.759 -15.524 -63.072 1.00 54.16 151 MET A N 1
ATOM 1138 C CA . MET A 1 151 ? 42.021 -15.390 -63.838 1.00 54.16 151 MET A CA 1
ATOM 1139 C C . MET A 1 151 ? 43.274 -15.903 -63.111 1.00 54.16 151 MET A C 1
ATOM 1141 O O . MET A 1 151 ? 44.221 -15.158 -62.889 1.00 54.16 151 MET A O 1
ATOM 1145 N N . GLY A 1 152 ? 43.307 -17.190 -62.742 1.00 50.53 152 GLY A N 1
ATOM 1146 C CA . GLY A 1 152 ? 44.497 -17.763 -62.085 1.00 50.53 152 GLY A CA 1
ATOM 1147 C C . GLY A 1 152 ? 44.721 -19.273 -62.207 1.00 50.53 152 GLY A C 1
ATOM 1148 O O . GLY A 1 152 ? 45.499 -19.827 -61.436 1.00 50.53 152 GLY A O 1
ATOM 1149 N N . ARG A 1 153 ? 44.055 -19.974 -63.133 1.00 48.91 153 ARG A N 1
ATOM 1150 C CA . ARG A 1 153 ? 44.319 -21.401 -63.399 1.00 48.91 153 ARG A CA 1
ATOM 1151 C C . ARG A 1 153 ? 44.390 -21.659 -64.901 1.00 48.91 153 ARG A C 1
ATOM 1153 O O . ARG A 1 153 ? 43.356 -21.693 -65.556 1.00 48.91 153 ARG A O 1
ATOM 1160 N N . GLY A 1 154 ? 45.603 -21.856 -65.421 1.00 38.91 154 GLY A N 1
ATOM 1161 C CA . GLY A 1 154 ? 45.822 -22.133 -66.843 1.00 38.91 154 GLY A CA 1
ATOM 1162 C C . GLY A 1 154 ? 47.280 -22.376 -67.249 1.00 38.91 154 GLY A C 1
ATOM 1163 O O . GLY A 1 154 ? 47.808 -21.586 -68.008 1.00 38.91 154 GLY A O 1
ATOM 1164 N N . ILE A 1 155 ? 47.881 -23.442 -66.702 1.00 48.03 155 ILE A N 1
ATOM 1165 C CA . ILE A 1 155 ? 48.793 -24.428 -67.337 1.00 48.03 155 ILE A CA 1
ATOM 1166 C C . ILE A 1 155 ? 50.069 -23.931 -68.079 1.00 48.03 155 ILE A C 1
ATOM 1168 O O . ILE A 1 155 ? 49.958 -23.271 -69.107 1.00 48.03 155 ILE A O 1
ATOM 1172 N N . PRO A 1 156 ? 51.282 -24.363 -67.658 1.00 48.25 156 PRO A N 1
ATOM 1173 C CA . PRO A 1 156 ? 52.496 -24.296 -68.475 1.00 48.25 156 PRO A CA 1
ATOM 1174 C C . PRO A 1 156 ? 52.570 -25.462 -69.480 1.00 48.25 156 PRO A C 1
ATOM 1176 O O . PRO A 1 156 ? 52.194 -26.593 -69.164 1.00 48.25 156 PRO A O 1
ATOM 1179 N N . SER A 1 157 ? 53.082 -25.194 -70.681 1.00 54.09 157 SER A N 1
ATOM 1180 C CA . SER A 1 157 ? 53.576 -26.181 -71.655 1.00 54.09 157 SER A CA 1
ATOM 1181 C C . SER A 1 157 ? 54.929 -25.715 -72.165 1.00 54.09 157 SER A C 1
ATOM 1183 O O . SER A 1 157 ? 55.058 -24.487 -72.371 1.00 54.09 157 SER A O 1
#

Radius of gyration: 29.43 Å; Cα contacts (8 Å, |Δi|>4): 99; chains: 1; bounding box: 74×35×100 Å

Solvent-accessible surface area (backbone atoms only — not comparable to full-atom values): 9510 Å² total; per-residue (Å²): 129,52,55,41,73,56,46,35,43,72,74,40,48,71,61,50,54,55,41,67,72,32,92,92,45,70,40,68,61,51,51,53,51,26,42,54,52,21,48,39,69,72,46,58,88,51,86,79,70,58,72,92,72,43,54,46,72,48,26,49,49,27,15,48,45,16,41,49,58,49,43,57,62,52,44,52,48,50,50,66,79,52,42,79,92,58,61,74,60,87,87,64,95,68,47,64,71,54,56,48,49,50,49,50,51,53,36,55,52,45,51,51,50,49,61,71,46,43,64,59,44,49,50,54,52,52,53,71,74,47,74,74,79,70,78,78,78,75,87,77,80,79,83,74,69,82,75,82,80,76,86,86,84,83,82,92,131

Mean predicted aligned error: 12.27 Å